Protein AF-A0A920PJA0-F1 (afdb_monomer)

Nearest PDB structures (foldseek):
  2af7-assembly1_F  TM=9.151E-01  e=1.410E-02  Methanothermobacter thermautotrophicus
  1p8c-assembly1_B  TM=8.539E-01  e=8.383E-01  Thermotoga maritima
  1vke-assembly1_A  TM=8.047E-01  e=6.592E-01  Thermotoga maritima MSB8
  1vke-assembly1_F  TM=8.517E-01  e=8.902E-01  Thermotoga maritima MSB8
  1p8c-assembly1_A  TM=8.418E-01  e=9.453E-01  Thermotoga maritima

Solvent-accessible surface area (backbone atoms only — not comparable to full-atom values): 3698 Å² total; per-residue (Å²): 109,69,65,41,54,52,26,51,67,67,68,37,60,74,62,24,52,56,47,49,53,50,38,49,78,71,66,54,46,72,67,58,52,51,51,51,48,51,48,34,31,73,78,55,31,58,74,52,25,53,54,52,50,56,52,50,52,51,56,49,51,57,67,74,72,109

Radius of gyration: 10.78 Å; Cα contacts (8 Å, |Δi|>4): 49; chains: 1; bounding box: 23×20×31 Å

Foldseek 3Di:
DVVLLVCLLVVVLVVNLVVLLVCVVVPNDPVNVVVSLVVCCVPSHDVSSVSVVVSVVVSVCVVVVD

Structure (mmCIF, N/CA/C/O backbone):
data_AF-A0A920PJA0-F1
#
_entry.id   AF-A0A920PJA0-F1
#
loop_
_atom_site.group_PDB
_atom_site.id
_atom_site.type_symbol
_atom_site.label_atom_id
_atom_site.label_alt_id
_atom_site.label_comp_id
_atom_site.label_asym_id
_atom_site.label_entity_id
_atom_site.label_seq_id
_atom_site.pdbx_PDB_ins_code
_atom_site.Cartn_x
_atom_site.Cartn_y
_atom_site.Cartn_z
_atom_site.occupancy
_atom_site.B_iso_or_equiv
_atom_site.auth_seq_id
_atom_site.auth_comp_id
_atom_site.auth_asym_id
_atom_site.auth_atom_id
_atom_site.pdbx_PDB_model_num
ATOM 1 N N . MET A 1 1 ? -1.795 9.595 0.962 1.00 80.44 1 MET A N 1
ATOM 2 C CA . MET A 1 1 ? -2.016 8.599 -0.114 1.00 80.44 1 MET A CA 1
ATOM 3 C C . MET A 1 1 ? -0.788 8.443 -1.003 1.00 80.44 1 MET A C 1
ATOM 5 O O . MET A 1 1 ? -0.271 7.337 -1.066 1.00 80.44 1 MET A O 1
ATOM 9 N N . LEU A 1 2 ? -0.276 9.509 -1.642 1.00 92.62 2 LEU A N 1
ATOM 10 C CA . LEU A 1 2 ? 0.927 9.406 -2.489 1.00 92.62 2 LEU A CA 1
ATOM 11 C C . LEU A 1 2 ? 2.146 8.870 -1.731 1.00 92.62 2 LEU A C 1
ATOM 13 O O . LEU A 1 2 ? 2.826 7.983 -2.224 1.00 92.62 2 LEU A O 1
ATOM 17 N N . ASN A 1 3 ? 2.373 9.333 -0.502 1.00 94.88 3 ASN A N 1
ATOM 18 C CA . ASN A 1 3 ? 3.433 8.819 0.369 1.00 94.88 3 ASN A CA 1
ATOM 19 C C . ASN A 1 3 ? 3.404 7.288 0.541 1.00 94.88 3 ASN A C 1
ATOM 21 O O . ASN A 1 3 ? 4.447 6.658 0.427 1.00 94.88 3 ASN A O 1
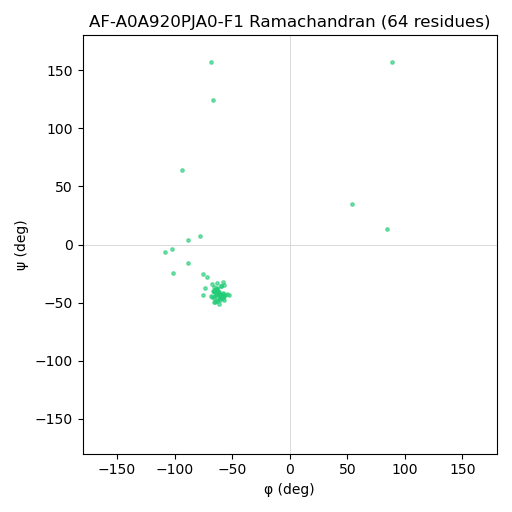ATOM 25 N N . VAL A 1 4 ? 2.229 6.680 0.737 1.00 97.38 4 VAL A N 1
ATOM 26 C CA . VAL A 1 4 ? 2.079 5.216 0.861 1.00 97.38 4 VAL A CA 1
ATOM 27 C C . VAL A 1 4 ? 2.530 4.511 -0.422 1.00 97.38 4 VAL A C 1
ATOM 29 O O . VAL A 1 4 ? 3.269 3.534 -0.365 1.00 97.38 4 VAL A O 1
ATOM 32 N N . VAL A 1 5 ? 2.151 5.027 -1.594 1.00 97.38 5 VAL A N 1
ATOM 33 C CA . VAL A 1 5 ? 2.569 4.448 -2.883 1.00 97.38 5 VAL A CA 1
ATOM 34 C C . VAL A 1 5 ? 4.071 4.638 -3.115 1.00 97.38 5 VAL A C 1
ATOM 36 O O . VAL A 1 5 ? 4.757 3.694 -3.497 1.00 97.38 5 VAL A O 1
ATOM 39 N N . MET A 1 6 ? 4.609 5.828 -2.836 1.00 98.06 6 MET A N 1
ATOM 40 C CA . MET A 1 6 ? 6.030 6.124 -3.047 1.00 98.06 6 MET A CA 1
ATOM 41 C C . MET A 1 6 ? 6.935 5.300 -2.126 1.00 98.06 6 MET A C 1
ATOM 43 O O . MET A 1 6 ? 7.967 4.801 -2.564 1.00 98.06 6 MET A O 1
ATOM 47 N N . LEU A 1 7 ? 6.547 5.105 -0.864 1.00 98.50 7 LEU A N 1
ATOM 48 C CA . LEU A 1 7 ? 7.308 4.275 0.073 1.00 98.50 7 LEU A CA 1
ATOM 49 C C . LEU A 1 7 ? 7.289 2.796 -0.323 1.00 98.50 7 LEU A C 1
ATOM 51 O O . LEU A 1 7 ? 8.305 2.119 -0.155 1.00 98.50 7 LEU A O 1
ATOM 55 N N . ALA A 1 8 ? 6.182 2.314 -0.904 1.00 98.31 8 ALA A N 1
ATOM 56 C CA . ALA A 1 8 ? 6.127 0.975 -1.481 1.00 98.31 8 ALA A CA 1
ATOM 57 C C . ALA A 1 8 ? 7.079 0.851 -2.675 1.00 98.31 8 ALA A C 1
ATOM 59 O O . ALA A 1 8 ? 7.918 -0.046 -2.697 1.00 98.31 8 ALA A O 1
ATOM 60 N N . ALA A 1 9 ? 7.018 1.798 -3.617 1.00 98.12 9 ALA A N 1
ATOM 61 C CA . ALA A 1 9 ? 7.891 1.832 -4.791 1.00 98.12 9 ALA A CA 1
ATOM 62 C C . ALA A 1 9 ? 9.389 1.869 -4.427 1.00 98.12 9 ALA A C 1
ATOM 64 O O . ALA A 1 9 ? 10.219 1.307 -5.137 1.00 98.12 9 ALA A O 1
ATOM 65 N N . LEU A 1 10 ? 9.738 2.499 -3.301 1.00 98.12 10 LEU A N 1
ATOM 66 C CA . LEU A 1 10 ? 11.106 2.589 -2.781 1.00 98.12 10 LEU A CA 1
ATOM 67 C C . LEU A 1 10 ? 11.509 1.421 -1.861 1.00 98.12 10 LEU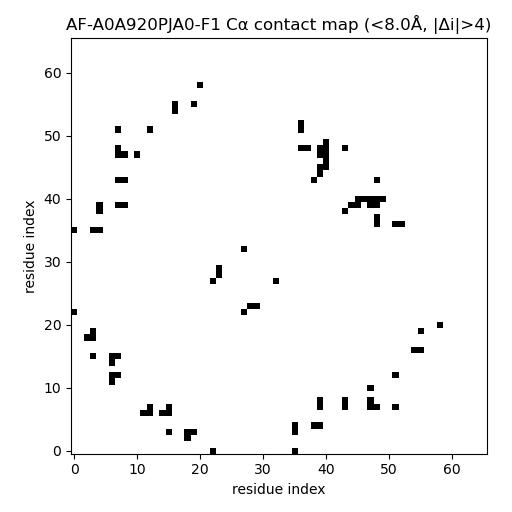 A C 1
ATOM 69 O O . LEU A 1 10 ? 12.605 1.451 -1.299 1.00 98.12 10 LEU A O 1
ATOM 73 N N . ASN A 1 11 ? 10.649 0.415 -1.669 1.00 97.31 11 ASN A N 1
ATOM 74 C CA . ASN A 1 11 ? 10.862 -0.709 -0.749 1.00 97.31 11 ASN A CA 1
ATOM 75 C C . ASN A 1 11 ? 11.185 -0.287 0.700 1.00 97.31 11 ASN A C 1
ATOM 77 O O . ASN A 1 11 ? 11.944 -0.947 1.412 1.00 97.31 11 ASN A O 1
ATOM 81 N N . ARG A 1 12 ? 10.599 0.817 1.178 1.00 98.12 12 ARG A N 1
ATOM 82 C CA . ARG A 1 12 ? 10.775 1.316 2.553 1.00 98.12 12 ARG A CA 1
ATOM 83 C C . ARG A 1 12 ? 9.670 0.792 3.466 1.00 98.12 12 ARG A C 1
ATOM 85 O O . ARG A 1 12 ? 8.869 1.568 3.966 1.00 98.12 12 ARG A O 1
ATOM 92 N N . MET A 1 13 ? 9.616 -0.526 3.676 1.00 97.44 13 MET A N 1
ATOM 93 C CA . MET A 1 13 ? 8.474 -1.187 4.337 1.00 97.44 13 MET A CA 1
ATOM 94 C C . MET A 1 13 ? 8.239 -0.770 5.796 1.00 97.44 13 MET A C 1
ATOM 96 O O . MET A 1 13 ? 7.091 -0.689 6.221 1.00 97.44 13 MET A O 1
ATOM 100 N N . HIS A 1 14 ? 9.302 -0.455 6.545 1.00 96.75 14 HIS A N 1
ATOM 101 C CA . HIS A 1 14 ? 9.169 0.058 7.913 1.00 96.75 14 HIS A CA 1
ATOM 102 C C . HIS A 1 14 ? 8.401 1.390 7.943 1.00 96.75 14 HIS A C 1
ATOM 104 O O . HIS A 1 14 ? 7.381 1.511 8.618 1.00 96.75 14 HIS A O 1
ATOM 110 N N . GLU A 1 15 ? 8.831 2.351 7.121 1.00 98.06 15 GLU A N 1
ATOM 111 C CA . GLU A 1 15 ? 8.143 3.637 6.955 1.00 98.06 15 GLU A CA 1
ATOM 112 C C . GLU A 1 15 ? 6.761 3.460 6.314 1.00 98.06 15 GLU A C 1
ATOM 114 O O . GLU A 1 15 ? 5.799 4.142 6.665 1.00 98.06 15 GLU A O 1
ATOM 119 N N . TRP A 1 16 ? 6.637 2.524 5.372 1.00 98.44 16 TRP A N 1
ATOM 120 C CA . TRP A 1 16 ? 5.382 2.239 4.688 1.00 98.44 16 TRP A CA 1
ATOM 121 C C . TRP A 1 16 ? 4.279 1.854 5.672 1.00 98.44 16 TRP A C 1
ATOM 123 O O . TRP A 1 16 ? 3.182 2.401 5.584 1.00 98.44 16 TRP A O 1
ATOM 133 N N . GLU A 1 17 ? 4.565 0.969 6.633 1.00 98.12 17 GLU A N 1
ATOM 134 C CA . GLU A 1 17 ? 3.599 0.572 7.660 1.00 98.12 17 GLU A CA 1
ATOM 135 C C . GLU A 1 17 ? 3.140 1.765 8.503 1.00 98.12 17 GLU A C 1
ATOM 137 O O . GLU A 1 17 ? 1.937 1.950 8.707 1.00 98.12 17 GLU A O 1
ATOM 142 N N . LEU A 1 18 ? 4.083 2.602 8.947 1.00 97.56 18 LEU A N 1
ATOM 143 C CA . LEU A 1 18 ? 3.784 3.806 9.720 1.00 97.56 18 LEU A CA 1
ATOM 144 C C . LEU A 1 18 ? 2.837 4.734 8.947 1.00 97.56 18 LEU A C 1
ATOM 146 O O . LEU A 1 18 ? 1.812 5.179 9.469 1.00 97.56 18 LEU A O 1
ATOM 150 N N . HIS A 1 19 ? 3.136 4.984 7.673 1.00 98.19 19 HIS A N 1
ATOM 151 C CA . HIS A 1 19 ? 2.315 5.840 6.821 1.00 98.19 19 HIS A CA 1
ATOM 152 C C . HIS A 1 19 ? 0.981 5.201 6.418 1.00 98.19 19 HIS A C 1
ATOM 154 O O . HIS A 1 19 ? 0.010 5.929 6.207 1.00 98.19 19 HIS A O 1
ATOM 160 N N . PHE A 1 20 ? 0.904 3.873 6.336 1.00 98.25 20 PHE A N 1
ATOM 161 C CA . PHE A 1 20 ? -0.343 3.147 6.104 1.00 98.25 20 PHE A CA 1
ATOM 162 C C . PHE A 1 20 ? -1.291 3.283 7.302 1.00 98.25 20 PHE A C 1
ATOM 164 O O . PHE A 1 20 ? -2.456 3.637 7.122 1.00 98.25 20 PHE A O 1
ATOM 171 N N . ARG A 1 21 ? -0.786 3.122 8.534 1.00 97.31 21 ARG A N 1
ATOM 172 C CA . ARG A 1 21 ? -1.553 3.397 9.765 1.00 97.31 21 ARG A CA 1
ATOM 173 C C . ARG A 1 21 ? -1.997 4.854 9.837 1.00 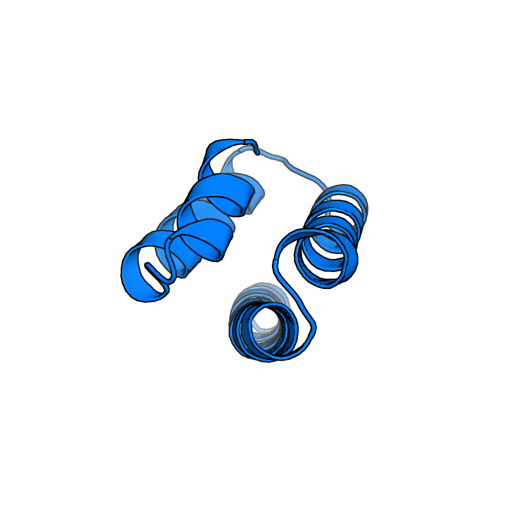97.31 21 ARG A C 1
ATOM 175 O O . ARG A 1 21 ? -3.165 5.130 10.088 1.00 97.31 21 ARG A O 1
ATOM 182 N N . GLY A 1 22 ? -1.090 5.784 9.538 1.00 97.00 22 GLY A N 1
ATOM 183 C CA . GLY A 1 22 ? -1.416 7.208 9.475 1.00 97.00 22 GLY A CA 1
ATOM 184 C C . GLY A 1 22 ? -2.499 7.529 8.439 1.00 97.00 22 GLY A C 1
ATOM 185 O O . GLY A 1 22 ? -3.341 8.385 8.684 1.00 97.00 22 GLY A O 1
ATOM 186 N N . ALA A 1 23 ? -2.533 6.828 7.301 1.00 97.94 23 ALA A N 1
ATOM 187 C CA . ALA A 1 23 ? -3.592 6.998 6.307 1.00 97.94 23 ALA A CA 1
ATOM 188 C C . ALA A 1 23 ? -4.972 6.607 6.862 1.00 97.94 23 ALA A C 1
ATOM 190 O O . ALA A 1 23 ? -5.933 7.337 6.634 1.00 97.94 23 ALA A O 1
ATOM 191 N N . ILE A 1 24 ? -5.055 5.518 7.632 1.00 96.88 24 ILE A N 1
ATOM 192 C CA . ILE A 1 24 ? -6.294 5.092 8.300 1.00 96.88 24 ILE A CA 1
ATOM 193 C C . ILE A 1 24 ? -6.745 6.145 9.319 1.00 96.88 24 ILE A C 1
ATOM 195 O O . ILE A 1 24 ? -7.897 6.567 9.294 1.00 96.88 24 ILE A O 1
ATOM 199 N N . VAL A 1 25 ? -5.828 6.620 10.171 1.00 95.69 25 VAL A N 1
ATOM 200 C CA . VAL A 1 25 ? -6.114 7.666 11.173 1.00 95.69 25 VAL A CA 1
ATOM 201 C C . VAL A 1 25 ? -6.597 8.963 10.515 1.00 95.69 25 VAL A C 1
ATOM 203 O O . VAL A 1 25 ? -7.490 9.625 11.031 1.00 95.69 25 VAL A O 1
ATOM 206 N N . ASN A 1 26 ? -6.061 9.296 9.341 1.00 96.81 26 ASN A N 1
ATOM 207 C CA . ASN A 1 26 ? -6.472 10.463 8.560 1.00 96.81 26 ASN A CA 1
ATOM 208 C C . ASN A 1 26 ? -7.790 10.262 7.785 1.00 96.81 26 ASN A C 1
ATOM 210 O O . ASN A 1 26 ? -8.149 11.115 6.975 1.00 96.81 26 ASN A O 1
ATOM 214 N N . GLY A 1 27 ? -8.501 9.152 8.001 1.00 96.62 27 GLY A N 1
ATOM 215 C CA . GLY A 1 27 ? -9.827 8.908 7.436 1.00 96.62 27 GLY A CA 1
ATOM 216 C C . GLY A 1 27 ? -9.837 8.334 6.020 1.00 96.62 27 GLY A C 1
ATOM 217 O O . GLY A 1 27 ? -10.893 8.325 5.392 1.00 96.62 27 GLY A O 1
ATOM 218 N N . VAL A 1 28 ? -8.705 7.839 5.503 1.00 97.88 28 VAL A N 1
ATOM 219 C CA . VAL A 1 28 ? -8.700 7.121 4.218 1.00 97.88 28 VAL A CA 1
ATOM 220 C C . VAL A 1 28 ? -9.477 5.817 4.385 1.00 97.88 28 VAL A C 1
ATOM 222 O O . VAL A 1 28 ? -9.175 4.999 5.259 1.00 97.88 28 VAL A O 1
ATOM 225 N N . SER A 1 29 ? -10.483 5.616 3.540 1.00 97.00 29 SER A N 1
ATOM 226 C CA . SER A 1 29 ? -11.375 4.465 3.630 1.00 97.00 29 SER A CA 1
ATOM 227 C C . SER A 1 29 ? -10.660 3.155 3.289 1.00 97.00 29 SER A C 1
ATOM 229 O O . SER A 1 29 ? -9.672 3.112 2.550 1.00 97.00 29 SER A O 1
ATOM 231 N N . ARG A 1 30 ? -11.199 2.033 3.782 1.00 95.81 30 ARG A N 1
ATOM 232 C CA . ARG A 1 30 ? -10.679 0.697 3.441 1.00 95.81 30 ARG A CA 1
ATOM 233 C C . ARG A 1 30 ? -10.683 0.437 1.936 1.00 95.81 30 ARG A C 1
ATOM 235 O O . ARG A 1 30 ? -9.775 -0.229 1.448 1.00 95.81 30 ARG A O 1
ATOM 242 N N . ASP A 1 31 ? -11.6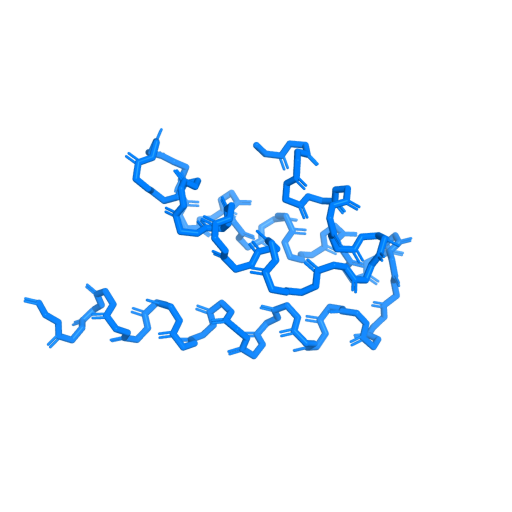67 0.951 1.206 1.00 97.88 31 ASP A N 1
ATOM 243 C CA . ASP A 1 31 ? -11.752 0.74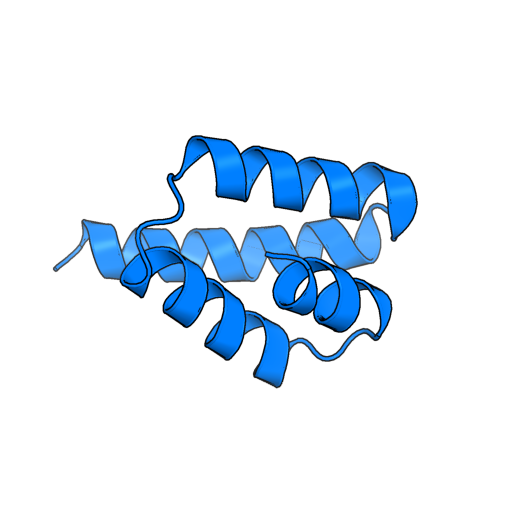4 -0.240 1.00 97.88 31 ASP A CA 1
ATOM 244 C C . ASP A 1 31 ? -10.710 1.569 -1.003 1.00 97.88 31 ASP A C 1
ATOM 246 O O . ASP A 1 31 ? -10.075 1.044 -1.918 1.00 97.88 31 ASP A O 1
ATOM 250 N N . GLU A 1 32 ? -10.416 2.794 -0.564 1.00 98.12 32 GLU A N 1
ATOM 251 C CA . GLU A 1 32 ? -9.289 3.575 -1.092 1.00 98.12 32 GLU A CA 1
ATOM 252 C C . GLU A 1 32 ? -7.939 2.907 -0.791 1.00 98.12 32 GLU A C 1
ATOM 254 O O . GLU A 1 32 ? -7.058 2.874 -1.651 1.00 98.12 32 GLU A O 1
ATOM 259 N N . LEU A 1 33 ? -7.769 2.315 0.396 1.00 98.00 33 LEU A N 1
ATOM 260 C CA . LEU A 1 33 ? -6.552 1.571 0.744 1.00 98.00 33 LEU A CA 1
ATOM 261 C C . LEU A 1 33 ? -6.393 0.303 -0.104 1.00 98.00 33 LEU A C 1
ATOM 263 O O . LEU A 1 33 ? -5.288 0.017 -0.566 1.00 98.00 33 LEU A O 1
ATOM 267 N N . LYS A 1 34 ? -7.477 -0.433 -0.377 1.00 97.44 34 LYS A N 1
ATOM 268 C CA . LYS A 1 34 ? -7.456 -1.556 -1.334 1.00 97.44 34 LYS A CA 1
ATOM 269 C C . LYS A 1 34 ? -7.091 -1.079 -2.740 1.00 97.44 34 LYS A C 1
ATOM 271 O O . LYS A 1 34 ? -6.285 -1.724 -3.405 1.00 97.44 34 LYS A O 1
ATOM 276 N N . ALA A 1 35 ? -7.632 0.057 -3.184 1.00 97.94 35 ALA A N 1
ATOM 277 C CA . ALA A 1 35 ? -7.285 0.636 -4.479 1.00 97.94 35 ALA A CA 1
ATOM 278 C C . ALA A 1 35 ? -5.793 1.011 -4.554 1.00 97.94 35 ALA A C 1
ATOM 280 O O . ALA A 1 35 ? -5.139 0.721 -5.555 1.00 97.94 35 ALA A O 1
ATOM 281 N N . ILE A 1 36 ? -5.220 1.558 -3.476 1.00 97.75 36 ILE A N 1
ATOM 282 C CA . ILE A 1 36 ? -3.773 1.806 -3.361 1.00 97.75 36 ILE A CA 1
ATOM 283 C C . ILE A 1 36 ? -2.972 0.500 -3.464 1.00 97.75 36 ILE A C 1
ATOM 285 O O . ILE A 1 36 ? -1.983 0.445 -4.191 1.00 97.75 36 ILE A O 1
ATOM 289 N N . LEU A 1 37 ? -3.383 -0.559 -2.764 1.00 98.06 37 LEU A N 1
ATOM 290 C CA . LEU A 1 37 ? -2.703 -1.858 -2.822 1.00 98.06 37 LEU A CA 1
ATOM 291 C C . LEU A 1 37 ? -2.754 -2.473 -4.232 1.00 98.06 37 LEU A C 1
ATOM 293 O O . LEU A 1 37 ? -1.753 -3.026 -4.693 1.00 98.06 37 LEU A O 1
ATOM 297 N N . ASN A 1 38 ? -3.871 -2.311 -4.947 1.00 97.88 38 ASN A N 1
ATOM 298 C CA . ASN A 1 38 ? -3.989 -2.701 -6.355 1.00 97.88 38 ASN A CA 1
ATOM 299 C C . ASN A 1 38 ? -3.046 -1.881 -7.247 1.00 97.88 38 ASN A C 1
ATOM 301 O O . ASN A 1 38 ? -2.347 -2.451 -8.082 1.00 97.88 38 ASN A O 1
ATOM 305 N N . GLN A 1 39 ? -2.958 -0.565 -7.038 1.00 97.69 39 GLN A N 1
ATOM 306 C CA . GLN A 1 39 ? -2.017 0.302 -7.754 1.00 97.69 39 GLN A CA 1
ATOM 307 C C . GLN A 1 39 ? -0.567 -0.172 -7.558 1.00 97.69 39 GLN A C 1
ATOM 309 O O . GLN A 1 39 ? 0.188 -0.270 -8.523 1.00 97.69 39 GLN A O 1
ATOM 314 N N . ILE A 1 40 ? -0.183 -0.527 -6.328 1.00 98.44 40 ILE A N 1
ATOM 315 C CA . ILE A 1 40 ? 1.154 -1.059 -6.022 1.00 98.44 40 ILE A CA 1
ATOM 316 C C . ILE A 1 40 ? 1.397 -2.378 -6.773 1.00 98.44 40 ILE A C 1
ATOM 318 O O . ILE A 1 40 ? 2.474 -2.563 -7.332 1.00 98.44 40 ILE A O 1
ATOM 322 N N . ALA A 1 41 ? 0.406 -3.271 -6.863 1.00 98.25 41 ALA A N 1
ATOM 323 C CA . ALA A 1 41 ? 0.542 -4.524 -7.614 1.00 98.25 41 ALA A CA 1
ATOM 324 C C . ALA A 1 41 ? 0.810 -4.301 -9.108 1.00 98.25 41 ALA A C 1
ATOM 326 O O . ALA A 1 41 ? 1.670 -4.973 -9.678 1.00 98.25 41 ALA A O 1
ATOM 327 N N . ILE A 1 42 ? 0.110 -3.343 -9.723 1.00 98.06 42 ILE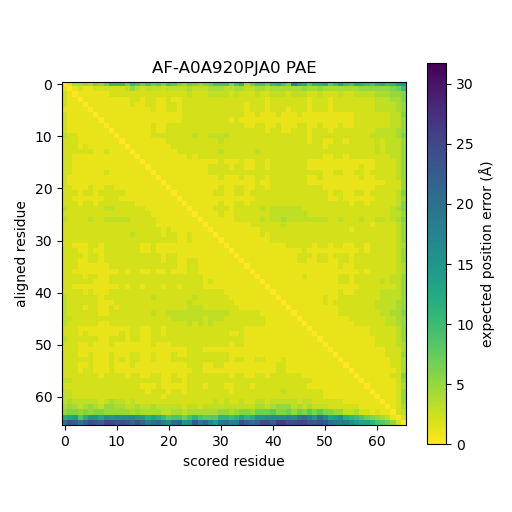 A N 1
ATOM 328 C CA . ILE A 1 42 ? 0.242 -3.044 -11.154 1.00 98.06 42 ILE A CA 1
ATOM 329 C C . ILE A 1 42 ? 1.538 -2.285 -11.462 1.00 98.06 42 ILE A C 1
ATOM 331 O O . ILE A 1 42 ? 2.223 -2.621 -12.425 1.00 98.06 42 ILE A O 1
ATOM 335 N N . TYR A 1 43 ? 1.894 -1.282 -10.655 1.00 97.88 43 TYR A N 1
ATOM 336 C CA . TYR A 1 43 ? 2.979 -0.349 -10.985 1.00 97.88 43 TYR A CA 1
ATOM 337 C C . TYR A 1 43 ? 4.303 -0.629 -10.267 1.00 97.88 43 TYR A C 1
ATOM 339 O O . TYR A 1 43 ? 5.356 -0.246 -10.771 1.00 97.88 43 TYR A O 1
ATOM 347 N N . CYS A 1 44 ? 4.279 -1.293 -9.111 1.00 97.81 44 CYS A N 1
ATOM 348 C CA . CYS A 1 44 ? 5.480 -1.657 -8.348 1.00 97.81 44 CYS A CA 1
ATOM 349 C C . CYS A 1 44 ? 5.779 -3.166 -8.402 1.00 97.81 44 CYS A C 1
ATOM 351 O O . CYS A 1 44 ? 6.829 -3.604 -7.934 1.00 97.81 44 CYS A O 1
ATOM 353 N N . GLY A 1 45 ? 4.878 -3.954 -8.997 1.00 97.88 45 GLY A N 1
ATOM 354 C CA . GLY A 1 45 ? 5.016 -5.392 -9.185 1.00 97.88 45 GLY A CA 1
ATOM 355 C C . GLY A 1 45 ? 4.474 -6.230 -8.026 1.00 97.88 45 GLY A C 1
ATOM 356 O O . GLY A 1 45 ? 4.388 -5.803 -6.871 1.00 97.88 45 GLY A O 1
ATOM 357 N N . VAL A 1 46 ? 4.139 -7.482 -8.351 1.00 97.69 46 VAL A N 1
ATOM 358 C CA . VAL A 1 46 ? 3.551 -8.455 -7.416 1.00 97.69 46 VAL A CA 1
ATOM 359 C C . VAL A 1 46 ? 4.385 -8.657 -6.141 1.00 97.69 46 VAL A C 1
ATOM 361 O O . VAL A 1 46 ? 3.777 -8.670 -5.072 1.00 97.69 46 VAL A O 1
ATOM 364 N N . PRO A 1 47 ? 5.732 -8.765 -6.175 1.00 98.00 47 PRO A N 1
ATOM 365 C CA . PRO A 1 47 ? 6.513 -8.987 -4.954 1.00 98.00 47 PRO A CA 1
ATOM 366 C C . PRO A 1 47 ? 6.341 -7.883 -3.900 1.00 98.00 47 PRO A C 1
ATOM 368 O O . PRO A 1 47 ? 6.107 -8.187 -2.732 1.00 98.00 47 PRO A O 1
ATOM 371 N N . VAL A 1 48 ? 6.382 -6.609 -4.312 1.00 98.44 48 VAL A N 1
ATOM 372 C CA . VAL A 1 48 ? 6.176 -5.461 -3.410 1.00 98.44 48 VAL A CA 1
ATOM 373 C C . VAL A 1 48 ? 4.749 -5.466 -2.872 1.00 98.44 48 VAL A C 1
ATOM 375 O O . VAL A 1 48 ? 4.524 -5.301 -1.675 1.00 98.44 48 VAL A O 1
ATOM 378 N N . ALA A 1 49 ? 3.771 -5.716 -3.744 1.00 98.31 49 ALA A N 1
ATOM 379 C CA . ALA A 1 49 ? 2.375 -5.748 -3.342 1.00 98.31 49 ALA A CA 1
ATOM 380 C C . ALA A 1 49 ? 2.064 -6.868 -2.348 1.00 98.31 49 ALA A C 1
ATOM 382 O O . ALA A 1 49 ? 1.281 -6.637 -1.432 1.00 98.31 49 ALA A O 1
ATOM 383 N N . VAL A 1 50 ? 2.658 -8.057 -2.487 1.00 98.25 50 VAL A N 1
ATOM 384 C CA . VAL A 1 50 ? 2.481 -9.159 -1.527 1.00 98.25 50 VAL A CA 1
ATOM 385 C C . VAL A 1 50 ? 2.939 -8.739 -0.133 1.00 98.25 50 VAL A C 1
ATOM 387 O O . VAL A 1 50 ? 2.221 -8.977 0.840 1.00 98.25 50 VAL A O 1
ATOM 390 N N . GLU A 1 51 ? 4.081 -8.060 -0.035 1.00 98.19 51 GLU A N 1
ATOM 391 C CA . GLU A 1 51 ? 4.592 -7.565 1.242 1.00 98.19 51 GLU A CA 1
ATOM 392 C C . GLU A 1 51 ? 3.684 -6.476 1.836 1.00 98.19 51 GLU A C 1
ATOM 394 O O . GLU A 1 51 ? 3.274 -6.575 2.996 1.00 98.19 51 GLU A O 1
ATOM 399 N N . CYS A 1 52 ? 3.250 -5.506 1.025 1.00 98.44 52 CYS A N 1
ATOM 400 C CA . CYS A 1 52 ? 2.271 -4.499 1.445 1.00 98.44 52 CYS A CA 1
ATOM 401 C C . CYS A 1 52 ? 0.948 -5.131 1.915 1.00 98.44 52 CYS A C 1
ATOM 403 O O 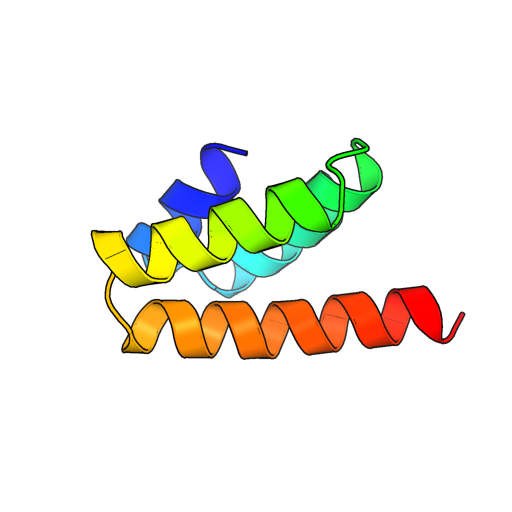. CYS A 1 52 ? 0.399 -4.720 2.934 1.00 98.44 52 CYS A O 1
ATOM 405 N N . HIS A 1 53 ? 0.439 -6.157 1.222 1.00 98.25 53 HIS A N 1
ATOM 406 C CA . HIS A 1 53 ? -0.779 -6.870 1.624 1.00 98.25 53 HIS A CA 1
ATOM 407 C C . HIS A 1 53 ? -0.601 -7.618 2.946 1.00 98.25 53 HIS A C 1
ATOM 409 O O . HIS A 1 53 ? -1.529 -7.648 3.755 1.00 98.25 53 HIS A O 1
ATOM 415 N N . ARG A 1 54 ? 0.566 -8.229 3.179 1.00 98.25 54 ARG A N 1
ATOM 416 C CA . ARG A 1 54 ? 0.881 -8.923 4.435 1.00 98.25 54 ARG A CA 1
ATOM 417 C C . ARG A 1 54 ? 0.830 -7.956 5.615 1.00 98.25 54 ARG A C 1
ATOM 419 O O . ARG A 1 54 ? 0.170 -8.249 6.610 1.00 98.25 54 ARG A O 1
ATOM 426 N N . ILE A 1 55 ? 1.468 -6.795 5.474 1.00 98.12 55 ILE A N 1
ATOM 427 C CA . ILE A 1 55 ? 1.464 -5.745 6.496 1.00 98.12 55 ILE A CA 1
ATOM 428 C C . ILE A 1 55 ? 0.048 -5.183 6.671 1.00 98.12 55 ILE A C 1
ATOM 430 O O . ILE A 1 55 ? -0.449 -5.154 7.792 1.00 98.12 55 ILE A O 1
ATOM 434 N N . ALA A 1 56 ? -0.638 -4.812 5.584 1.00 98.00 56 ALA A N 1
ATOM 435 C CA . ALA A 1 56 ? -1.993 -4.260 5.641 1.00 98.00 56 ALA A CA 1
ATOM 436 C C . ALA A 1 56 ? -2.977 -5.192 6.362 1.00 98.00 56 ALA A C 1
ATOM 438 O O . ALA A 1 56 ? -3.746 -4.733 7.200 1.00 98.00 56 ALA A O 1
ATOM 439 N N . LYS A 1 57 ? -2.927 -6.504 6.088 1.00 97.50 57 LYS A N 1
ATOM 440 C CA . LYS A 1 57 ? -3.755 -7.503 6.784 1.00 97.50 57 LYS A CA 1
ATOM 441 C C . LYS A 1 57 ? -3.507 -7.511 8.288 1.00 97.50 57 LYS A C 1
ATOM 443 O O . LYS A 1 57 ? -4.469 -7.567 9.042 1.00 97.50 57 LYS A O 1
ATOM 448 N N . ARG A 1 58 ? -2.242 -7.441 8.715 1.00 97.56 58 ARG A N 1
ATOM 449 C CA . ARG A 1 58 ? -1.894 -7.358 10.138 1.00 97.56 58 ARG A CA 1
ATOM 450 C C . ARG A 1 58 ? -2.437 -6.072 10.763 1.00 97.56 58 ARG A C 1
ATOM 452 O O . ARG A 1 58 ? -3.103 -6.152 11.784 1.00 97.56 58 ARG A O 1
ATOM 459 N N . VAL A 1 59 ? -2.219 -4.920 10.123 1.00 96.88 59 VAL A N 1
ATOM 460 C CA . VAL A 1 59 ? -2.732 -3.627 10.612 1.00 96.88 59 VAL A CA 1
ATOM 461 C C . VAL A 1 59 ? -4.256 -3.6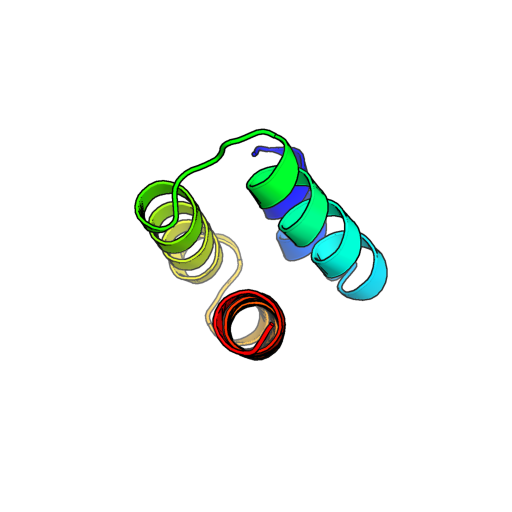48 10.748 1.00 96.88 59 VAL A C 1
ATOM 463 O O . VAL A 1 59 ? -4.780 -3.205 11.762 1.00 96.88 59 VAL A O 1
ATOM 466 N N . PHE A 1 60 ? -4.978 -4.171 9.754 1.00 96.06 60 PHE A N 1
ATOM 467 C CA . PHE A 1 60 ? -6.436 -4.270 9.838 1.00 96.06 60 PHE A CA 1
ATOM 468 C C . PHE A 1 60 ? -6.897 -5.231 10.931 1.00 96.06 60 PHE A C 1
ATOM 470 O O . PHE A 1 60 ? -7.836 -4.898 11.638 1.00 96.06 60 PHE A O 1
ATOM 477 N N . ALA A 1 61 ? -6.232 -6.377 11.102 1.00 96.06 61 ALA A N 1
ATOM 478 C CA . ALA A 1 61 ? -6.573 -7.326 12.159 1.00 96.06 61 ALA A CA 1
ATOM 479 C C . ALA A 1 61 ? -6.376 -6.735 13.563 1.00 96.06 61 ALA A C 1
ATOM 481 O O . ALA A 1 61 ? -7.197 -6.985 14.435 1.00 96.06 61 ALA A O 1
ATOM 482 N N . GLU A 1 62 ? -5.324 -5.938 13.772 1.00 95.19 62 GLU A N 1
ATOM 483 C CA . GLU A 1 62 ? -5.114 -5.210 15.030 1.00 95.19 62 GLU A CA 1
ATOM 484 C C . GLU A 1 62 ? -6.221 -4.176 15.277 1.00 95.19 62 GLU 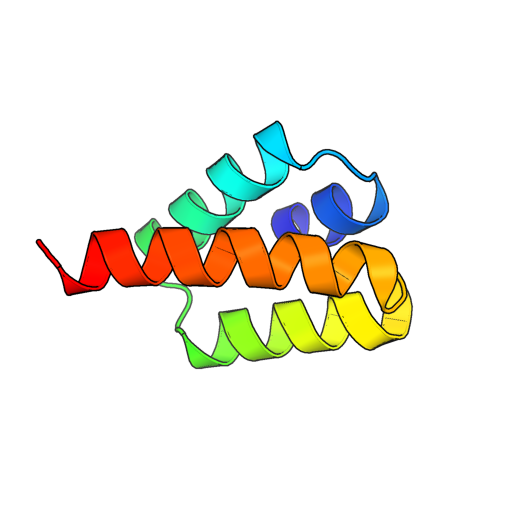A C 1
ATOM 486 O O . GLU A 1 62 ? -6.720 -4.075 16.384 1.00 95.19 62 GLU A O 1
ATOM 491 N N . LEU A 1 63 ? -6.649 -3.446 14.242 1.00 89.69 63 LEU A N 1
ATOM 492 C CA . LEU A 1 63 ? -7.702 -2.428 14.363 1.00 89.69 63 LEU A CA 1
ATOM 493 C C . LEU A 1 63 ? -9.124 -2.996 14.479 1.00 89.69 63 LEU A C 1
ATOM 495 O O . LEU A 1 63 ? -10.007 -2.291 14.946 1.00 89.69 63 LEU A O 1
ATOM 499 N N . ASP A 1 64 ? -9.362 -4.208 13.972 1.00 89.44 64 ASP A N 1
ATOM 500 C CA . ASP A 1 64 ? -10.656 -4.905 14.052 1.00 89.44 64 ASP A CA 1
ATOM 501 C C . ASP A 1 64 ? -10.796 -5.745 15.333 1.00 89.44 64 ASP A C 1
ATOM 503 O O . ASP A 1 64 ? -11.893 -6.212 15.642 1.00 89.44 64 ASP A O 1
ATOM 507 N N . GLY A 1 65 ? -9.677 -6.013 16.014 1.00 76.88 65 GLY A N 1
ATOM 508 C CA . GLY A 1 65 ? -9.583 -6.866 17.201 1.00 76.88 65 GLY A CA 1
ATOM 509 C C . GLY A 1 65 ? -9.476 -6.118 18.535 1.00 76.88 65 GLY A C 1
ATOM 510 O O . GLY A 1 65 ? -9.492 -6.786 19.569 1.00 76.88 65 GLY A O 1
ATOM 511 N N . ASP A 1 66 ? -9.398 -4.787 18.495 1.00 49.25 66 ASP A N 1
ATOM 512 C CA . ASP A 1 66 ? -9.538 -3.845 19.619 1.00 49.25 66 ASP A CA 1
ATOM 513 C C . ASP A 1 66 ? -10.867 -3.071 19.498 1.00 49.25 66 ASP A C 1
ATOM 515 O O . ASP A 1 66 ? -11.411 -2.649 20.547 1.00 49.25 66 ASP A O 1
#

Sequence (66 aa):
MLNVVMLAALNRMHEWELHFRGAIVNGVSRDELKAILNQIAIYCGVPVAVECHRIAKRVFAELDGD

pLDDT: mean 95.98, std 6.83, range [49.25, 98.5]

Secondary structure (DSSP, 8-state):
-HHHHHHHHTT-HHHHHHHHHHHHHTT--HHHHHHHHHHHHHHT-HHHHHHHHHHHHHHHHHHH--

Mean predicted aligned error: 2.28 Å